Protein AF-A0A6N8IGI8-F1 (afdb_monomer)

InterPro domains:
  IPR001296 Glycosyl transferase, family 1 [PF00534] (7-62)

Foldseek 3Di:
DDDDDPDLVVVLVVLLPDQAAEAADPEDQADVVLLSSVVSVHAYEYEPHHCNVVSGDDPRHDHDD

Structure (mmCIF, N/CA/C/O backbone):
data_AF-A0A6N8IGI8-F1
#
_entry.id   AF-A0A6N8IGI8-F1
#
loop_
_atom_site.group_PDB
_atom_site.id
_atom_site.type_symbol
_atom_site.label_atom_id
_atom_site.label_alt_id
_atom_site.label_comp_id
_atom_site.label_asym_id
_atom_site.label_entity_id
_atom_site.label_seq_id
_atom_site.pdbx_PDB_ins_code
_atom_site.Cartn_x
_atom_site.Cartn_y
_atom_site.Cartn_z
_atom_site.occupancy
_atom_site.B_iso_or_equiv
_atom_site.auth_seq_id
_atom_site.auth_comp_id
_atom_site.auth_asym_id
_atom_site.auth_atom_id
_atom_site.pdbx_PDB_model_num
ATOM 1 N N . MET A 1 1 ? -20.843 0.371 -6.362 1.00 63.50 1 MET A N 1
ATOM 2 C CA . MET A 1 1 ? -19.851 1.263 -6.997 1.00 63.50 1 MET A CA 1
ATOM 3 C C . MET A 1 1 ? -19.196 2.051 -5.878 1.00 63.50 1 MET A C 1
ATOM 5 O O . MET A 1 1 ? -19.918 2.437 -4.968 1.00 63.50 1 MET A O 1
ATOM 9 N N . LEU A 1 2 ? -17.867 2.183 -5.869 1.00 82.44 2 LEU A N 1
ATOM 10 C CA . LEU A 1 2 ? -17.181 3.048 -4.905 1.00 82.44 2 LEU A CA 1
ATOM 11 C C . LEU A 1 2 ? -17.323 4.495 -5.385 1.00 82.44 2 LEU A C 1
ATOM 13 O O . LEU A 1 2 ? -17.041 4.782 -6.548 1.00 82.44 2 LEU A O 1
ATOM 17 N N . GLU A 1 3 ? -17.803 5.368 -4.507 1.00 90.75 3 GLU A N 1
ATOM 18 C CA . GLU A 1 3 ? -17.880 6.808 -4.758 1.00 90.75 3 GLU A CA 1
ATOM 19 C C . GLU A 1 3 ? -16.492 7.444 -4.633 1.00 90.75 3 GLU A C 1
ATOM 21 O O . GLU A 1 3 ? -15.575 6.874 -4.031 1.00 90.75 3 GLU A O 1
ATOM 26 N N . ARG A 1 4 ? -16.333 8.650 -5.184 1.00 92.06 4 ARG A N 1
ATOM 27 C CA . ARG A 1 4 ? -15.103 9.425 -5.006 1.00 92.06 4 ARG A CA 1
ATOM 28 C C . ARG A 1 4 ? -14.867 9.699 -3.516 1.00 92.06 4 ARG A C 1
ATOM 30 O O . ARG A 1 4 ? -15.765 10.145 -2.808 1.00 92.06 4 ARG A O 1
ATOM 37 N N . THR A 1 5 ? -13.645 9.451 -3.052 1.00 94.06 5 THR A N 1
ATOM 38 C CA . THR A 1 5 ? -13.226 9.774 -1.684 1.00 94.06 5 THR A CA 1
ATOM 39 C C . THR A 1 5 ? -12.965 11.271 -1.534 1.00 94.06 5 THR A C 1
ATOM 41 O O . THR A 1 5 ? -12.311 11.872 -2.384 1.00 94.06 5 THR A O 1
ATOM 44 N N . GLU A 1 6 ? -13.384 11.851 -0.413 1.00 95.06 6 GLU A N 1
ATOM 45 C CA . GLU A 1 6 ? -13.223 13.276 -0.080 1.00 95.06 6 GLU A CA 1
ATOM 46 C C . GLU A 1 6 ? -12.269 13.500 1.111 1.00 95.06 6 GLU A C 1
ATOM 48 O O . GLU A 1 6 ? -12.062 14.627 1.556 1.00 95.06 6 GLU A O 1
ATOM 53 N N . SER A 1 7 ? -11.680 12.433 1.666 1.00 96.12 7 SER A N 1
ATOM 54 C CA . SER A 1 7 ? -10.695 12.540 2.749 1.00 96.12 7 SER A CA 1
ATOM 55 C C . SER A 1 7 ? -9.752 11.338 2.827 1.00 96.12 7 SER A C 1
ATOM 57 O O . SER A 1 7 ? -10.106 10.223 2.443 1.00 96.12 7 SER A O 1
ATOM 59 N N . HIS A 1 8 ? -8.580 11.549 3.430 1.00 95.25 8 HIS A N 1
ATOM 60 C CA . HIS A 1 8 ? -7.612 10.487 3.723 1.00 95.25 8 HIS A CA 1
ATOM 61 C C . HIS A 1 8 ? -8.191 9.388 4.628 1.00 95.25 8 HIS A C 1
ATOM 63 O O . HIS A 1 8 ? -7.858 8.222 4.460 1.00 95.25 8 HIS A O 1
ATOM 69 N N . GLY A 1 9 ? -9.096 9.7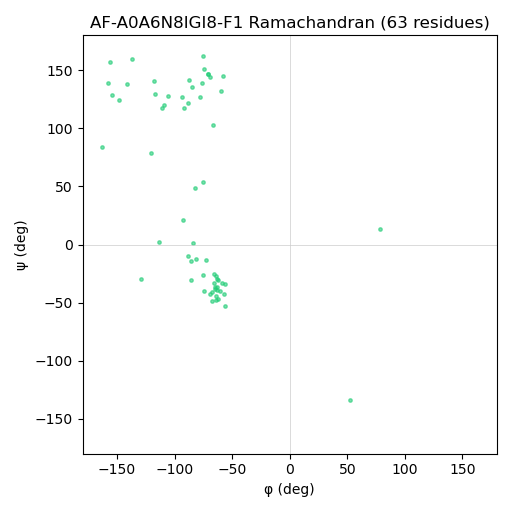31 5.555 1.00 97.31 9 GLY A N 1
ATOM 70 C CA . GLY A 1 9 ? -9.738 8.748 6.435 1.00 97.31 9 GLY A CA 1
ATOM 71 C C . GLY A 1 9 ? -10.627 7.759 5.676 1.00 97.31 9 GLY A C 1
ATOM 72 O O . GLY A 1 9 ? -10.642 6.575 5.999 1.00 97.31 9 GLY A O 1
ATOM 73 N N . GLN A 1 10 ? -11.320 8.219 4.629 1.00 96.38 10 GLN A N 1
ATOM 74 C CA . GLN A 1 10 ? -12.088 7.329 3.752 1.00 96.38 10 GLN A CA 1
ATOM 75 C C . GLN A 1 10 ? -11.169 6.404 2.953 1.00 96.38 10 GLN A C 1
ATOM 77 O O . GLN A 1 10 ? -11.460 5.217 2.835 1.00 96.38 10 GLN A O 1
ATOM 82 N N . LEU A 1 11 ? -10.049 6.925 2.447 1.00 96.00 11 LEU A N 1
ATOM 83 C CA . LEU A 1 11 ? -9.071 6.114 1.725 1.00 96.00 11 LEU A CA 1
ATOM 84 C C . LEU A 1 11 ? -8.436 5.049 2.636 1.00 96.00 11 LEU A C 1
ATOM 86 O O . LEU A 1 11 ? -8.386 3.881 2.265 1.00 96.00 11 LEU A O 1
ATOM 90 N N . ALA A 1 12 ? -8.049 5.420 3.859 1.00 97.62 12 ALA A N 1
ATOM 91 C CA . ALA A 1 12 ? -7.527 4.486 4.855 1.00 97.62 12 ALA A CA 1
ATOM 92 C C . ALA A 1 12 ? -8.542 3.389 5.216 1.00 97.62 12 ALA A C 1
ATOM 94 O O . ALA A 1 12 ? -8.170 2.224 5.340 1.00 97.62 12 ALA A O 1
ATOM 95 N N . ALA A 1 13 ? -9.831 3.733 5.333 1.00 96.94 13 ALA A N 1
ATOM 96 C CA . ALA A 1 13 ? -10.888 2.748 5.560 1.00 96.94 13 ALA A CA 1
ATOM 97 C C . ALA A 1 13 ? -11.020 1.762 4.387 1.00 96.94 13 ALA A C 1
ATOM 99 O O . ALA A 1 13 ? -11.249 0.577 4.616 1.00 96.94 13 ALA A O 1
ATOM 100 N N . ILE A 1 14 ? -10.841 2.230 3.147 1.00 96.75 14 ILE A N 1
ATOM 101 C CA . ILE A 1 14 ? -10.848 1.373 1.954 1.00 96.75 14 ILE A CA 1
ATOM 102 C C . ILE A 1 14 ? -9.639 0.438 1.949 1.00 96.75 14 ILE A C 1
ATOM 104 O O . ILE A 1 14 ? -9.831 -0.760 1.762 1.00 96.75 14 ILE A O 1
ATOM 108 N N . TYR A 1 15 ? -8.424 0.950 2.188 1.00 97.56 15 TYR A N 1
ATOM 109 C CA . TYR A 1 15 ? -7.237 0.098 2.301 1.00 97.56 15 TYR A CA 1
ATOM 110 C C . TYR A 1 15 ? -7.441 -0.957 3.393 1.00 97.56 15 TYR A C 1
ATOM 112 O O . TYR A 1 15 ? -7.379 -2.148 3.104 1.00 97.56 15 TYR A O 1
ATOM 120 N N . THR A 1 16 ? -7.806 -0.534 4.607 1.00 97.88 16 THR A N 1
ATOM 121 C CA . THR A 1 16 ? -8.030 -1.430 5.758 1.00 97.88 16 THR A CA 1
ATOM 122 C C . THR A 1 16 ? -9.066 -2.523 5.465 1.00 97.88 16 THR A C 1
ATOM 124 O O . THR A 1 16 ? -8.956 -3.632 5.979 1.00 97.88 16 THR A O 1
ATOM 127 N N . ALA A 1 17 ? -10.089 -2.222 4.660 1.00 97.50 17 ALA A N 1
ATOM 128 C CA . ALA A 1 17 ? -11.127 -3.184 4.294 1.00 97.50 17 ALA A CA 1
ATOM 129 C C . ALA A 1 17 ? -10.725 -4.136 3.153 1.00 97.50 17 ALA A C 1
ATOM 131 O O . ALA A 1 17 ? -11.448 -5.099 2.898 1.00 97.50 17 ALA A O 1
ATOM 132 N N . ALA A 1 18 ? -9.633 -3.862 2.437 1.00 97.44 18 ALA A N 1
ATOM 133 C CA . ALA A 1 18 ? -9.183 -4.666 1.310 1.00 97.44 18 ALA A CA 1
ATOM 134 C C . ALA A 1 18 ? -8.282 -5.824 1.761 1.00 97.44 18 ALA A C 1
ATOM 136 O O . ALA A 1 18 ? -7.404 -5.656 2.603 1.00 97.44 18 ALA A O 1
ATOM 137 N N . ASP A 1 19 ? -8.440 -6.987 1.126 1.00 98.19 19 ASP A N 1
ATOM 138 C CA . ASP A 1 19 ? -7.565 -8.145 1.358 1.00 98.19 19 ASP A CA 1
ATOM 139 C C . ASP A 1 19 ? -6.183 -7.988 0.695 1.00 98.19 19 ASP A C 1
ATOM 141 O O . ASP A 1 19 ? -5.205 -8.610 1.111 1.00 98.19 19 ASP A O 1
ATOM 145 N N . LEU A 1 20 ? -6.107 -7.198 -0.381 1.00 98.12 20 LEU A N 1
ATOM 146 C CA . LEU A 1 20 ? -4.910 -7.000 -1.196 1.00 98.12 20 LEU A CA 1
ATOM 147 C C . LEU A 1 20 ? -4.993 -5.676 -1.968 1.00 98.12 20 LEU A C 1
ATOM 149 O O . LEU A 1 20 ? -6.022 -5.370 -2.574 1.00 98.12 20 LEU A O 1
ATOM 153 N N . PHE A 1 21 ? -3.881 -4.946 -2.035 1.00 98.25 21 PHE A N 1
ATOM 154 C CA . PHE A 1 21 ? -3.688 -3.811 -2.933 1.00 98.25 21 PHE A CA 1
ATOM 155 C C . PHE A 1 21 ? -2.763 -4.195 -4.096 1.00 98.25 21 PHE A C 1
ATOM 157 O O . PHE A 1 21 ? -1.667 -4.716 -3.901 1.00 98.25 21 PHE A O 1
ATOM 164 N N . LEU A 1 22 ? -3.204 -3.942 -5.327 1.00 97.31 22 LEU A N 1
ATOM 165 C CA . LEU A 1 22 ? -2.447 -4.229 -6.546 1.00 97.31 22 LEU A CA 1
ATOM 166 C C . LEU A 1 22 ? -1.978 -2.924 -7.189 1.00 97.31 22 LEU A C 1
ATOM 168 O O . LEU A 1 22 ? -2.796 -2.114 -7.622 1.00 97.31 22 LEU A O 1
ATOM 172 N N . ASN A 1 23 ? -0.663 -2.763 -7.321 1.00 96.44 23 ASN A N 1
ATOM 173 C CA . ASN A 1 23 ? -0.039 -1.624 -7.988 1.00 96.44 23 ASN A CA 1
ATOM 174 C C . ASN A 1 23 ? 0.824 -2.084 -9.184 1.00 96.44 23 ASN A C 1
ATOM 176 O O . ASN A 1 23 ? 2.047 -2.173 -9.073 1.00 96.44 23 ASN A O 1
ATOM 180 N N . PRO A 1 24 ? 0.209 -2.398 -10.342 1.00 94.62 24 PRO A N 1
ATOM 181 C CA . PRO A 1 24 ? 0.906 -2.860 -11.547 1.00 94.62 24 PRO A CA 1
ATOM 182 C C . PRO A 1 24 ? 1.473 -1.684 -12.366 1.00 94.62 24 PRO A C 1
ATOM 184 O O . PRO A 1 24 ? 1.229 -1.568 -13.570 1.00 94.62 24 PRO A O 1
ATOM 187 N N . THR A 1 25 ? 2.168 -0.755 -11.706 1.00 92.44 25 THR A N 1
ATOM 188 C CA . THR A 1 25 ? 2.770 0.403 -12.382 1.00 92.44 25 THR A CA 1
ATOM 189 C C . THR A 1 25 ? 3.958 -0.020 -13.247 1.00 92.44 25 THR A C 1
ATOM 191 O O . THR A 1 25 ? 4.670 -0.964 -12.920 1.00 92.44 25 THR A O 1
ATOM 194 N N . AR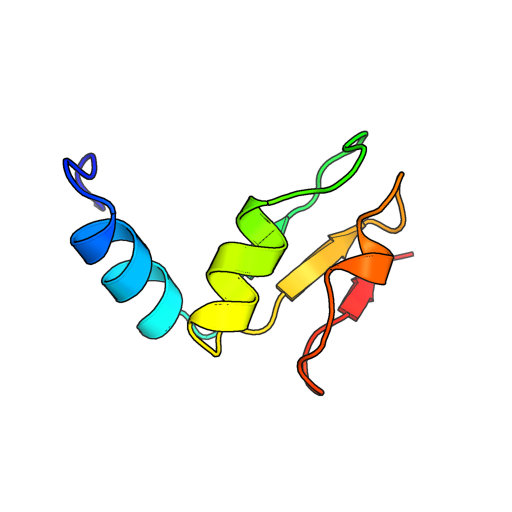G A 1 26 ? 4.173 0.663 -14.378 1.00 91.19 26 ARG A N 1
ATOM 195 C CA . ARG A 1 26 ? 5.326 0.405 -15.264 1.00 91.19 26 ARG A CA 1
ATOM 196 C C . ARG A 1 26 ? 6.570 1.175 -14.832 1.00 91.19 26 ARG A C 1
ATOM 198 O O . ARG A 1 26 ? 7.676 0.709 -15.080 1.00 91.19 26 ARG A O 1
ATOM 205 N N . GLU A 1 27 ? 6.374 2.341 -14.227 1.00 90.69 27 GLU A N 1
ATOM 206 C CA . GLU A 1 27 ? 7.421 3.214 -13.704 1.00 90.69 27 GLU A CA 1
ATOM 207 C C . GLU A 1 27 ? 6.868 3.957 -12.484 1.00 90.69 27 GLU A C 1
ATOM 209 O O . GLU A 1 27 ? 5.836 4.621 -12.573 1.00 90.69 27 GLU A O 1
ATOM 214 N N . ASP A 1 28 ? 7.552 3.835 -11.348 1.00 90.62 28 ASP A N 1
ATOM 215 C CA . ASP A 1 28 ? 7.311 4.634 -10.147 1.00 90.62 28 ASP A CA 1
ATOM 216 C C . ASP A 1 28 ? 8.603 4.687 -9.320 1.00 90.62 28 ASP A C 1
ATOM 218 O O . ASP A 1 28 ? 9.234 3.659 -9.066 1.00 90.62 28 ASP A O 1
ATOM 222 N N . ASN A 1 29 ? 9.037 5.888 -8.941 1.00 91.12 29 ASN A N 1
ATOM 223 C CA . ASN A 1 29 ? 10.314 6.078 -8.257 1.00 91.12 29 ASN A CA 1
ATOM 224 C C . ASN A 1 29 ? 10.256 5.626 -6.798 1.00 91.12 29 ASN A C 1
ATOM 226 O O . ASN A 1 29 ? 11.226 5.052 -6.314 1.00 91.12 29 ASN A O 1
ATOM 230 N N . TYR A 1 30 ? 9.157 5.909 -6.101 1.00 93.06 30 TYR A N 1
ATOM 231 C CA . TYR A 1 30 ? 8.964 5.542 -4.699 1.00 93.06 30 TYR A CA 1
ATOM 232 C C . TYR A 1 30 ? 7.464 5.637 -4.374 1.00 93.06 30 TYR A C 1
ATOM 234 O O . TYR A 1 30 ? 7.001 6.686 -3.912 1.00 93.06 30 TYR A O 1
ATOM 242 N N . PRO A 1 31 ? 6.682 4.585 -4.680 1.00 94.06 31 PRO A N 1
ATOM 243 C CA . PRO A 1 31 ? 5.223 4.647 -4.679 1.00 94.06 31 PRO A CA 1
ATOM 244 C C . PRO A 1 31 ? 4.674 4.852 -3.265 1.00 94.06 31 PRO A C 1
ATOM 246 O O . PRO A 1 31 ? 4.572 3.913 -2.474 1.00 94.06 31 PRO A O 1
ATOM 249 N N . THR A 1 32 ? 4.250 6.076 -2.945 1.00 95.75 32 THR A N 1
ATOM 250 C CA . THR A 1 32 ? 3.665 6.384 -1.628 1.00 95.75 32 THR A CA 1
ATOM 251 C C . THR A 1 32 ? 2.357 5.638 -1.393 1.00 95.75 32 THR A C 1
ATOM 253 O O . THR A 1 32 ? 2.058 5.283 -0.261 1.00 95.75 32 THR A O 1
ATOM 256 N N . VAL A 1 33 ? 1.628 5.303 -2.458 1.00 96.69 33 VAL A N 1
ATOM 257 C CA . VAL A 1 33 ? 0.402 4.493 -2.385 1.00 96.69 33 VAL A CA 1
ATOM 258 C C . VAL A 1 33 ? 0.653 3.080 -1.849 1.00 96.69 33 VAL A C 1
ATOM 260 O O . VAL A 1 33 ? -0.201 2.529 -1.161 1.00 96.69 33 VAL A O 1
ATOM 263 N N . ASN A 1 34 ? 1.839 2.506 -2.092 1.00 97.62 34 ASN A N 1
ATOM 264 C CA . ASN A 1 34 ? 2.211 1.227 -1.488 1.00 97.62 34 ASN A CA 1
ATOM 265 C C . ASN A 1 34 ? 2.420 1.397 0.020 1.00 97.62 34 ASN A C 1
ATOM 267 O O . ASN A 1 34 ? 1.923 0.589 0.796 1.00 97.62 34 ASN A O 1
ATOM 271 N N . LEU A 1 35 ? 3.089 2.479 0.438 1.00 97.75 35 LEU A N 1
ATOM 272 C CA . LEU A 1 35 ? 3.300 2.793 1.855 1.00 97.75 35 LEU A CA 1
ATOM 273 C C . LEU A 1 35 ? 1.981 3.053 2.591 1.00 97.75 35 LEU A C 1
ATOM 275 O O . LEU A 1 35 ? 1.826 2.639 3.735 1.00 97.75 35 LEU A O 1
ATOM 279 N N . GLU A 1 36 ? 1.029 3.727 1.945 1.00 97.94 36 GLU A N 1
ATOM 280 C CA . GLU A 1 36 ? -0.304 3.975 2.499 1.00 97.94 36 GLU A CA 1
ATOM 281 C C . GLU A 1 36 ? -1.066 2.666 2.751 1.00 97.94 36 GLU A C 1
ATOM 283 O O . GLU A 1 36 ? -1.615 2.479 3.839 1.00 97.94 36 GLU A O 1
ATOM 288 N N . ALA A 1 37 ? -1.068 1.751 1.775 1.00 98.38 37 ALA A N 1
ATOM 289 C CA . ALA A 1 37 ? -1.695 0.437 1.903 1.00 98.38 37 ALA A CA 1
ATOM 290 C C . ALA A 1 37 ? -1.011 -0.417 2.988 1.00 98.38 37 ALA A C 1
ATOM 292 O O . ALA A 1 37 ? -1.681 -0.935 3.883 1.00 98.38 37 ALA A O 1
ATOM 293 N N . GLU A 1 38 ? 0.324 -0.483 2.971 1.00 98.38 38 GLU A N 1
ATOM 294 C CA . GLU A 1 38 ? 1.136 -1.182 3.976 1.00 98.38 38 GLU A CA 1
ATOM 295 C C . GLU A 1 38 ? 0.870 -0.651 5.395 1.00 98.38 38 GLU A C 1
ATOM 297 O O . GLU A 1 38 ? 0.682 -1.433 6.328 1.00 98.38 38 GLU A O 1
ATOM 302 N N . ALA A 1 39 ? 0.770 0.674 5.562 1.00 98.12 39 ALA A N 1
ATOM 303 C CA . ALA A 1 39 ? 0.461 1.309 6.844 1.00 98.12 39 ALA A CA 1
ATOM 304 C C . ALA A 1 39 ? -0.957 0.992 7.350 1.00 98.12 39 ALA A C 1
ATOM 306 O O . ALA A 1 39 ? -1.193 1.010 8.560 1.00 98.12 39 ALA A O 1
ATOM 307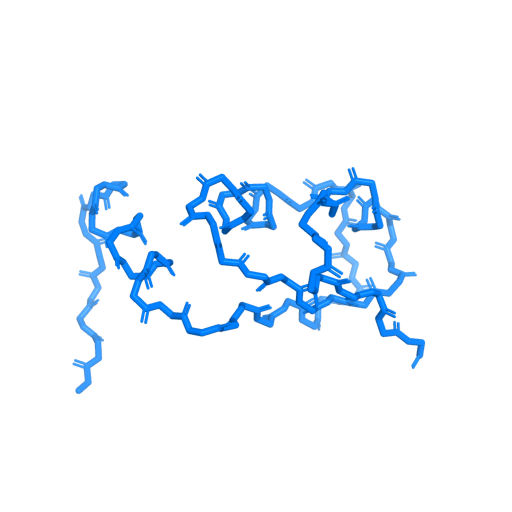 N N . CYS A 1 40 ? -1.891 0.677 6.448 1.00 98.44 40 CYS A N 1
ATOM 308 C CA . CYS A 1 40 ? -3.239 0.217 6.790 1.00 98.44 40 CYS A CA 1
ATOM 309 C C . CYS A 1 40 ? -3.312 -1.297 7.060 1.00 98.44 40 CYS A C 1
ATOM 311 O O . CYS A 1 40 ? -4.391 -1.811 7.349 1.00 98.44 40 CYS A O 1
ATOM 313 N N . GLY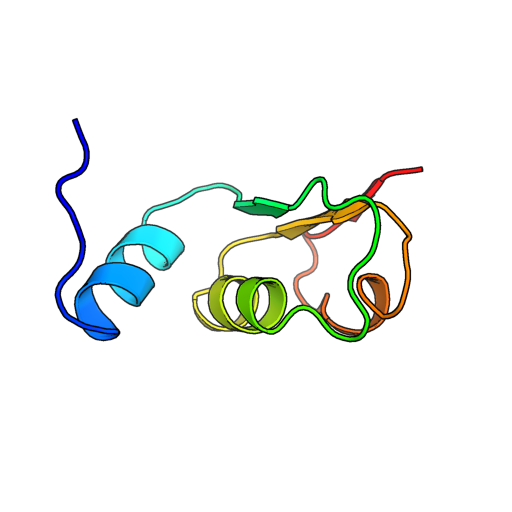 A 1 41 ? -2.186 -2.017 6.985 1.00 98.31 41 GLY A N 1
ATOM 314 C CA . GLY A 1 41 ? -2.142 -3.471 7.147 1.00 98.31 41 GLY A CA 1
ATOM 3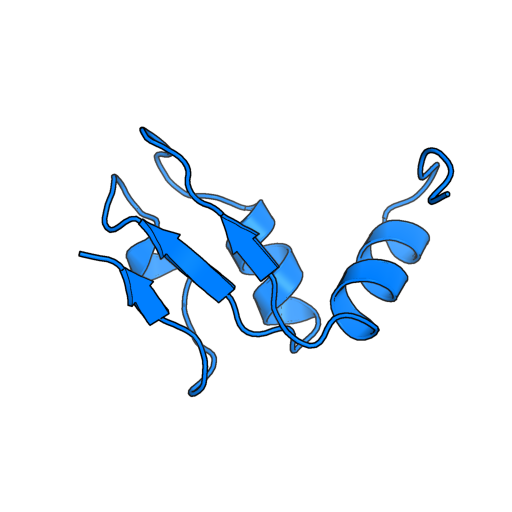15 C C . GLY A 1 41 ? -2.591 -4.244 5.906 1.00 98.31 41 GLY A C 1
ATOM 316 O O . GLY A 1 41 ? -2.829 -5.446 5.997 1.00 98.31 41 GLY A O 1
ATOM 317 N N . THR A 1 42 ? -2.700 -3.574 4.759 1.00 98.69 42 THR A N 1
ATOM 318 C CA . THR A 1 42 ? -3.126 -4.164 3.490 1.00 98.69 42 THR A CA 1
ATOM 319 C C . THR A 1 42 ? -1.903 -4.650 2.719 1.00 98.69 42 THR A C 1
ATOM 321 O O . THR A 1 42 ? -1.071 -3.828 2.327 1.00 98.69 42 THR A O 1
ATOM 324 N N . PRO A 1 43 ? -1.773 -5.960 2.449 1.00 98.56 43 PRO A N 1
ATOM 325 C CA . PRO A 1 43 ? -0.677 -6.476 1.641 1.00 98.56 43 PRO A CA 1
ATOM 326 C C . PRO A 1 43 ? -0.656 -5.845 0.247 1.00 98.56 43 PRO A C 1
ATOM 328 O O . PRO A 1 43 ? -1.709 -5.604 -0.348 1.00 98.56 43 PRO A O 1
ATOM 331 N N . VAL A 1 44 ? 0.538 -5.631 -0.301 1.00 98.50 44 VAL A N 1
ATOM 332 C CA . VAL A 1 44 ? 0.736 -5.002 -1.611 1.00 98.50 44 VAL A CA 1
ATOM 333 C C . VAL A 1 44 ? 1.400 -5.963 -2.584 1.00 98.50 44 VAL A C 1
ATOM 335 O O . VAL A 1 44 ? 2.449 -6.547 -2.298 1.00 98.50 44 VAL A O 1
ATOM 338 N N . TRP A 1 45 ? 0.809 -6.107 -3.770 1.00 98.06 45 TRP A N 1
ATOM 339 C CA . TRP A 1 45 ? 1.426 -6.763 -4.921 1.00 98.06 45 TRP A CA 1
ATOM 340 C C . TRP A 1 45 ? 1.736 -5.727 -6.000 1.00 98.06 45 TRP A C 1
ATOM 342 O O . TRP A 1 45 ? 0.837 -5.086 -6.544 1.00 98.06 45 TRP A O 1
ATOM 352 N N . THR A 1 46 ? 3.015 -5.566 -6.322 1.00 97.06 46 THR A N 1
ATOM 353 C CA . THR A 1 46 ? 3.505 -4.523 -7.235 1.00 97.06 46 THR A CA 1
ATOM 354 C C . THR A 1 46 ? 4.544 -5.078 -8.204 1.00 97.06 46 THR A C 1
ATOM 356 O O . THR A 1 46 ? 5.119 -6.138 -7.959 1.00 97.06 46 THR A O 1
ATOM 359 N N . TYR A 1 47 ? 4.779 -4.400 -9.325 1.00 95.38 47 TYR A N 1
ATOM 360 C CA . TYR A 1 47 ? 5.855 -4.762 -10.248 1.00 95.38 47 TYR A CA 1
ATOM 361 C C . TYR A 1 47 ? 7.227 -4.366 -9.692 1.00 95.38 47 TYR A C 1
ATOM 363 O O . TYR A 1 47 ? 7.366 -3.411 -8.931 1.00 95.38 47 TYR A O 1
ATOM 371 N N . GLY A 1 48 ? 8.264 -5.113 -10.077 1.00 91.25 48 GLY A N 1
ATOM 372 C CA . GLY A 1 48 ? 9.654 -4.844 -9.692 1.00 91.25 48 GLY A CA 1
ATOM 373 C C . GLY A 1 48 ? 10.291 -3.675 -10.441 1.00 91.25 48 GLY A C 1
ATOM 374 O O . GLY A 1 48 ? 11.334 -3.855 -11.065 1.00 91.25 48 GLY A O 1
ATOM 375 N N . THR A 1 49 ? 9.657 -2.502 -10.420 1.00 90.69 49 THR A N 1
ATOM 376 C CA . THR A 1 49 ? 10.090 -1.298 -11.148 1.00 90.69 49 THR A CA 1
ATOM 377 C C . THR A 1 49 ? 10.414 -0.155 -10.193 1.00 90.69 49 THR A C 1
ATOM 379 O O . THR A 1 49 ? 9.691 0.054 -9.224 1.00 90.69 49 THR A O 1
ATOM 382 N N . GLY A 1 50 ? 11.471 0.610 -10.483 1.00 88.75 50 GLY A N 1
ATOM 383 C CA . GLY A 1 50 ? 11.893 1.740 -9.648 1.00 88.75 50 GLY A CA 1
ATOM 384 C C . GLY A 1 50 ? 12.064 1.352 -8.175 1.00 88.75 50 GLY A C 1
ATOM 385 O O . GLY A 1 50 ? 12.668 0.319 -7.898 1.00 88.75 50 GLY A O 1
ATOM 386 N N . GLY A 1 51 ? 11.528 2.160 -7.257 1.00 9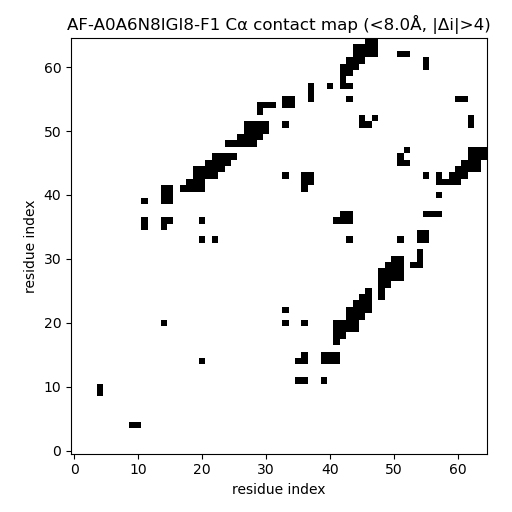2.06 51 GLY A N 1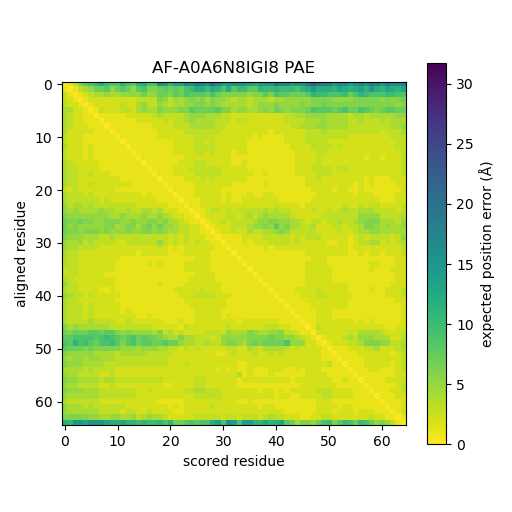
ATOM 387 C CA . GLY A 1 51 ? 11.633 1.951 -5.805 1.00 92.06 51 GLY A CA 1
ATOM 388 C C . GLY A 1 51 ? 10.479 1.160 -5.178 1.00 92.06 51 GLY A C 1
ATOM 389 O O . GLY A 1 51 ? 10.195 1.319 -3.991 1.00 92.06 51 GLY A O 1
ATOM 390 N N . CYS A 1 52 ? 9.737 0.372 -5.967 1.00 93.50 52 CYS A N 1
ATOM 391 C CA . CYS A 1 52 ? 8.561 -0.355 -5.477 1.00 93.50 52 CYS A CA 1
ATOM 392 C C . CYS A 1 52 ? 8.919 -1.415 -4.423 1.00 93.50 52 CYS A C 1
ATOM 394 O O . CYS A 1 52 ? 8.182 -1.589 -3.451 1.00 93.50 52 CYS A O 1
ATOM 396 N N . ALA A 1 53 ? 10.045 -2.115 -4.582 1.00 94.00 53 ALA A N 1
ATOM 397 C CA . ALA A 1 53 ? 10.437 -3.196 -3.676 1.00 94.00 53 ALA A CA 1
ATOM 398 C C . ALA A 1 53 ? 10.752 -2.684 -2.260 1.00 94.00 53 ALA A C 1
ATOM 400 O O . ALA A 1 53 ? 10.467 -3.360 -1.274 1.00 94.00 53 ALA A O 1
ATOM 401 N N . GLU A 1 54 ? 11.290 -1.471 -2.164 1.00 95.81 54 GLU A N 1
ATOM 402 C CA . GLU A 1 54 ? 11.680 -0.795 -0.929 1.00 95.81 54 GLU A CA 1
ATOM 403 C C . GLU A 1 54 ? 10.481 -0.312 -0.105 1.00 95.81 54 GLU A C 1
ATOM 405 O O . GLU A 1 54 ? 10.645 0.055 1.058 1.00 95.81 54 GLU A O 1
ATOM 410 N N . THR A 1 55 ? 9.281 -0.308 -0.691 1.00 96.50 55 THR A N 1
ATOM 411 C CA . THR A 1 55 ? 8.044 0.090 0.001 1.00 96.50 55 THR A CA 1
ATOM 412 C C . THR A 1 55 ? 7.341 -1.061 0.718 1.00 96.50 55 THR A C 1
ATOM 414 O O . THR A 1 55 ? 6.412 -0.809 1.478 1.00 96.50 55 THR A O 1
ATOM 417 N N . LEU A 1 56 ? 7.770 -2.312 0.506 1.00 97.38 56 LEU A N 1
ATOM 418 C CA . LEU A 1 56 ? 7.088 -3.493 1.039 1.00 97.38 56 LEU A CA 1
ATOM 419 C C . LEU A 1 56 ? 7.677 -3.930 2.384 1.00 97.38 56 LEU A C 1
ATOM 421 O O . LEU A 1 56 ? 8.876 -4.189 2.496 1.00 97.38 56 LEU A O 1
ATOM 425 N N . THR A 1 57 ? 6.822 -4.076 3.395 1.00 97.25 57 THR A N 1
ATOM 426 C CA . THR A 1 57 ? 7.206 -4.462 4.763 1.00 97.25 57 THR A CA 1
ATOM 427 C C . THR A 1 57 ? 6.387 -5.630 5.306 1.00 97.25 57 THR A C 1
ATOM 429 O O . THR A 1 57 ? 6.900 -6.431 6.093 1.00 97.25 57 THR A O 1
ATOM 432 N N . LEU A 1 58 ? 5.134 -5.766 4.868 1.00 98.19 58 LEU A N 1
ATOM 433 C CA . LEU A 1 58 ? 4.245 -6.844 5.267 1.00 98.19 58 LEU A CA 1
ATOM 434 C C . LEU A 1 58 ? 4.718 -8.176 4.688 1.00 98.19 58 LEU A C 1
ATOM 436 O O . LEU A 1 58 ? 5.201 -8.289 3.558 1.00 98.19 58 LEU A O 1
ATOM 440 N N . ARG A 1 59 ? 4.537 -9.232 5.481 1.00 97.75 59 ARG A N 1
ATOM 441 C CA . ARG A 1 59 ? 4.980 -10.584 5.133 1.00 97.75 59 ARG A CA 1
ATOM 442 C C . ARG A 1 59 ? 4.263 -11.122 3.895 1.00 97.75 59 ARG A C 1
ATOM 444 O O . ARG A 1 59 ? 4.817 -11.963 3.182 1.00 97.75 59 ARG A O 1
ATOM 451 N N . GLU A 1 60 ? 3.033 -10.694 3.658 1.00 98.06 60 GLU A N 1
ATOM 452 C CA . GLU A 1 60 ? 2.154 -11.139 2.578 1.00 98.06 60 GLU A CA 1
ATOM 453 C C . GLU A 1 60 ? 2.387 -10.364 1.266 1.00 98.06 60 GLU A C 1
ATOM 455 O O . GLU A 1 60 ? 1.981 -10.835 0.199 1.00 98.06 60 GLU A O 1
ATOM 460 N 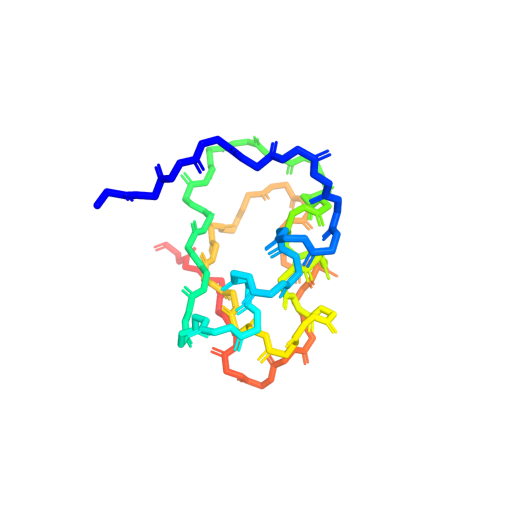N . SER A 1 61 ? 3.102 -9.237 1.320 1.00 98.25 61 SER A N 1
ATOM 461 C CA . SER A 1 61 ? 3.399 -8.389 0.162 1.00 98.25 61 SER A CA 1
ATOM 462 C C . SER A 1 61 ? 4.406 -9.022 -0.796 1.00 98.25 61 SER A C 1
ATOM 464 O O . SER A 1 61 ? 5.291 -9.786 -0.395 1.00 98.25 61 SER A O 1
ATOM 466 N N . ARG A 1 62 ? 4.266 -8.756 -2.098 1.00 98.00 62 ARG A N 1
ATOM 467 C CA . ARG A 1 62 ? 5.067 -9.401 -3.149 1.00 98.00 62 ARG A CA 1
ATOM 468 C C . ARG A 1 62 ? 5.453 -8.426 -4.253 1.00 98.00 62 ARG A C 1
ATOM 470 O O . ARG A 1 62 ? 4.626 -7.687 -4.775 1.00 98.00 62 ARG A O 1
ATOM 477 N N . VAL A 1 63 ? 6.706 -8.538 -4.684 1.00 96.62 63 VAL A N 1
ATOM 478 C CA . VAL A 1 63 ? 7.157 -8.000 -5.968 1.00 96.62 63 VAL A CA 1
ATOM 479 C C . VAL A 1 63 ? 6.923 -9.062 -7.038 1.00 96.62 63 VAL A C 1
ATOM 481 O O . VAL A 1 63 ? 7.434 -10.182 -6.938 1.00 96.62 63 VAL A O 1
ATOM 484 N N . LEU A 1 64 ? 6.142 -8.713 -8.051 1.00 93.56 64 LEU A N 1
ATOM 485 C CA . LEU A 1 64 ? 5.868 -9.542 -9.215 1.00 93.56 64 LEU A CA 1
ATOM 486 C C . LEU A 1 64 ? 6.990 -9.338 -10.246 1.00 93.56 64 LEU A C 1
ATOM 488 O O . LEU A 1 64 ? 7.427 -8.207 -10.481 1.00 93.56 64 LEU A O 1
ATOM 492 N N . ARG A 1 65 ? 7.469 -10.446 -10.818 1.00 79.62 65 ARG A N 1
ATOM 493 C CA . ARG A 1 65 ? 8.460 -10.471 -11.90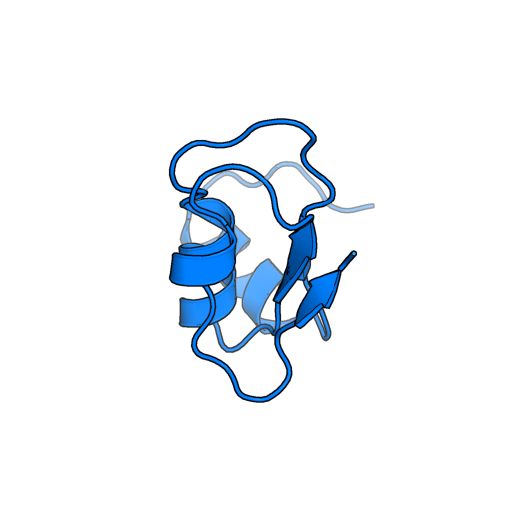3 1.00 79.62 65 ARG A CA 1
ATOM 494 C C . ARG A 1 65 ? 7.789 -10.554 -13.263 1.00 79.62 65 ARG A C 1
ATOM 496 O O . ARG A 1 65 ? 6.732 -11.219 -13.336 1.00 79.62 65 ARG A O 1
#

Radius of gyration: 11.73 Å; Cα contacts (8 Å, |Δi|>4): 108; chains: 1; bounding box: 32×24×22 Å

Secondary structure (DSSP, 8-state):
-PPPP-SHHHHHHHHHH-S-EEE--S--SS-HHHHHHHHTT--EEEES-TTSGGG--STT-EEE-

Solvent-accessible surface area (backbone atoms only — not comparable to full-atom values): 3874 Å² total; per-residue (Å²): 133,89,73,89,74,91,48,71,69,56,50,47,52,53,33,51,72,36,87,62,44,79,47,83,55,84,72,42,73,63,49,60,70,48,39,54,25,46,75,42,73,13,31,42,40,29,33,76,28,74,32,40,65,81,43,63,80,56,90,80,34,42,71,45,131

Sequence (65 aa):
MLERTESHGQLAAIYTAADLFLNPTREDNYPTVNLEAEACGTPVWTYGTGGCAETLTLRESRVLR

Nearest PDB structures (foldseek):
  6fj3-assembly1_A  TM=8.546E-01  e=7.727E-03  Homo sapiens
  6e59-assembly1_A  TM=8.563E-01  e=8.300E-03  Homo sapiens
  6hlp-assembly1_A  TM=8.531E-01  e=1.104E-02  Homo sapiens
  6kuw-assembly1_A  TM=8.507E-01  e=1.470E-02  Homo sapiens
  5ws3-assembly1_A  TM=8.619E-01  e=1.821E-02  Homo sapiens

Organism: NCBI:txid1335613

Mean predicted aligned error: 2.85 Å

pLDDT: mean 94.89, std 5.35, range [63.5, 98.69]